Protein AF-A0A8T5P2A2-F1 (afdb_monomer_lite)

pLDDT: mean 77.37, std 14.62, range [46.38, 95.31]

Sequence (128 aa):
MSIETNYYIYAEPFIVSLYLVFIFLSIQIWFLWKDIDKSELNMKSFLTDSFFTRNCMYVYCFSVFFMVHGFFFGTTVPDVYFKALEVLTLSGLVLFTYDWYSVLEPCATRKSLPQELVDLRCALKKVE

Foldseek 3Di:
DDPVVVCCLQVVLQVVLVVLVVVLVVVVVVLVDPPDPCVLLVCVVVPDPVLNVLLVVLSVQLSVLSNVLSVCPPPPPDPVVNVVSVVSNVVSVVVNVVSVCVSCVVSVVVPPDDVVVVVVVVVVVVVD

Secondary structure (DSSP, 8-state):
--HHHHHHHHHHHHHHHHHHHHHHHHHHHHHH-TTS-TTTTTTTTTT-HHHHHHHHHHHHHHHHHHHHHHHHTTSS--HHHHHHHHHHHHHHHHHHHHHHHHHHHHHHHTTSS-HHHHHHHHHHTT--

Structure (mmCIF, N/CA/C/O backbone):
data_AF-A0A8T5P2A2-F1
#
_entry.id   AF-A0A8T5P2A2-F1
#
loop_
_atom_site.group_PDB
_atom_site.id
_atom_site.type_symbol
_atom_site.label_atom_id
_atom_site.label_alt_id
_atom_site.label_comp_id
_atom_site.label_asym_id
_atom_site.label_entity_id
_atom_site.label_seq_id
_atom_site.pdbx_PDB_ins_code
_atom_site.Cartn_x
_atom_site.Cartn_y
_atom_site.Cartn_z
_atom_site.occupancy
_atom_site.B_iso_or_equiv
_atom_site.auth_seq_id
_atom_site.auth_comp_id
_atom_site.auth_asym_id
_atom_site.auth_atom_id
_atom_site.pdbx_PDB_model_num
ATOM 1 N N . MET A 1 1 ? 12.495 10.297 -26.890 1.00 54.88 1 MET A N 1
ATOM 2 C CA . MET A 1 1 ? 11.629 10.308 -25.693 1.00 54.88 1 MET A CA 1
ATOM 3 C C . MET A 1 1 ? 11.796 11.670 -25.035 1.00 54.88 1 MET A C 1
ATOM 5 O O . MET A 1 1 ? 12.940 12.037 -24.788 1.00 54.88 1 MET A O 1
ATOM 9 N N . SER A 1 2 ? 10.736 12.477 -24.904 1.00 63.19 2 SER A N 1
ATOM 10 C CA . SER A 1 2 ? 10.861 13.841 -24.362 1.00 63.19 2 SER A CA 1
ATOM 11 C C . SER A 1 2 ? 11.075 13.800 -22.842 1.00 63.19 2 SER A C 1
ATOM 13 O O . SER A 1 2 ? 10.774 12.800 -22.186 1.00 63.19 2 SER A O 1
ATOM 15 N N . ILE A 1 3 ? 11.628 14.873 -22.272 1.00 61.88 3 ILE A N 1
ATOM 16 C CA . ILE A 1 3 ? 11.867 14.999 -20.822 1.00 61.88 3 ILE A CA 1
ATOM 17 C C . ILE A 1 3 ? 10.549 14.857 -20.040 1.00 61.88 3 ILE A C 1
ATOM 19 O O . ILE A 1 3 ? 10.522 14.218 -18.992 1.00 61.88 3 ILE A O 1
ATOM 23 N N . GLU A 1 4 ? 9.446 15.361 -20.597 1.00 62.09 4 GLU A N 1
ATOM 24 C CA . GLU A 1 4 ? 8.104 15.220 -20.023 1.00 62.09 4 GLU A CA 1
ATOM 25 C C . GLU A 1 4 ? 7.656 13.756 -19.938 1.00 62.09 4 GLU A C 1
ATOM 27 O O . GLU A 1 4 ? 7.143 13.340 -18.903 1.00 62.09 4 GLU A O 1
ATOM 32 N N . THR A 1 5 ? 7.902 12.940 -20.971 1.00 65.50 5 THR A N 1
ATOM 33 C CA . THR A 1 5 ? 7.515 11.518 -20.950 1.00 65.50 5 THR A CA 1
ATOM 34 C C . THR A 1 5 ? 8.258 10.747 -19.859 1.00 65.50 5 THR A C 1
ATOM 36 O O . THR A 1 5 ? 7.664 9.915 -19.182 1.00 65.50 5 THR A O 1
ATOM 39 N N . ASN A 1 6 ? 9.543 11.050 -19.649 1.00 65.75 6 ASN A N 1
ATOM 40 C CA . ASN A 1 6 ? 10.329 10.429 -18.581 1.00 65.75 6 ASN A CA 1
ATOM 41 C C . ASN A 1 6 ? 9.826 10.836 -17.191 1.00 65.75 6 ASN A C 1
ATOM 43 O O . ASN A 1 6 ? 9.746 9.991 -16.306 1.00 65.75 6 ASN A O 1
ATOM 47 N N . TYR A 1 7 ? 9.452 12.105 -16.994 1.00 69.94 7 TYR A N 1
ATOM 48 C CA . TYR A 1 7 ? 8.919 12.563 -15.711 1.00 69.94 7 TYR A CA 1
ATOM 49 C C . TYR A 1 7 ? 7.655 11.793 -15.323 1.00 69.94 7 TYR A C 1
ATOM 51 O O . TYR A 1 7 ? 7.594 11.261 -14.221 1.00 69.94 7 TYR A O 1
ATOM 59 N N . TYR A 1 8 ? 6.686 11.665 -16.233 1.00 73.88 8 TYR A N 1
ATOM 60 C CA . TYR A 1 8 ? 5.437 10.954 -15.944 1.00 73.88 8 TYR A CA 1
ATOM 61 C C . TYR A 1 8 ? 5.651 9.467 -15.636 1.00 73.88 8 TYR A C 1
ATOM 63 O O . TYR A 1 8 ? 5.099 8.974 -14.656 1.00 73.88 8 TYR A O 1
ATOM 71 N N . ILE A 1 9 ? 6.511 8.779 -16.395 1.00 75.12 9 ILE A N 1
ATOM 72 C CA . ILE A 1 9 ? 6.763 7.336 -16.227 1.00 75.12 9 ILE A CA 1
ATOM 73 C C . ILE A 1 9 ? 7.324 6.992 -14.841 1.00 75.12 9 ILE A C 1
ATOM 75 O O . ILE A 1 9 ? 6.987 5.945 -14.293 1.00 75.12 9 ILE A O 1
ATOM 79 N N . TYR A 1 10 ? 8.147 7.864 -14.249 1.00 76.56 10 TYR A N 1
ATOM 80 C CA . TYR A 1 10 ? 8.723 7.621 -12.921 1.00 76.56 10 TYR A CA 1
ATOM 81 C C . TYR A 1 10 ? 7.951 8.304 -11.786 1.00 76.56 10 TYR A C 1
ATOM 83 O O . TYR A 1 10 ? 7.859 7.750 -10.689 1.00 76.56 10 TYR A O 1
ATOM 91 N N . ALA A 1 11 ? 7.395 9.495 -12.021 1.00 84.75 11 ALA A N 1
ATOM 92 C CA . ALA A 1 11 ? 6.695 10.252 -10.989 1.00 84.75 11 ALA A CA 1
ATOM 93 C C . ALA A 1 11 ? 5.354 9.613 -10.622 1.00 84.75 11 ALA A C 1
ATOM 95 O O . ALA A 1 11 ? 5.016 9.568 -9.444 1.00 84.75 11 ALA A O 1
ATOM 96 N N . GLU A 1 12 ? 4.602 9.088 -11.590 1.00 85.69 12 GLU A N 1
ATOM 97 C CA . GLU A 1 12 ? 3.277 8.518 -11.332 1.00 85.69 12 GLU A CA 1
ATOM 98 C C . GLU A 1 12 ? 3.329 7.282 -10.410 1.00 85.69 12 GLU A C 1
ATOM 100 O O . GLU A 1 12 ? 2.663 7.306 -9.367 1.00 85.69 12 GLU A O 1
ATOM 105 N N . PRO A 1 13 ? 4.169 6.255 -10.667 1.00 88.12 13 PRO A N 1
ATOM 106 C CA . PRO A 1 13 ? 4.303 5.117 -9.758 1.00 88.12 13 PRO A CA 1
ATOM 107 C C . PRO A 1 13 ? 4.719 5.515 -8.343 1.00 88.12 13 PRO A C 1
ATOM 109 O O . PRO A 1 13 ? 4.243 4.951 -7.354 1.00 88.12 13 PRO A O 1
ATOM 112 N N . PHE A 1 14 ? 5.593 6.515 -8.245 1.00 88.56 14 PHE A N 1
ATOM 113 C CA . PHE A 1 14 ? 6.075 7.042 -6.978 1.00 88.56 14 PHE A CA 1
ATOM 114 C C . PHE A 1 14 ? 4.974 7.777 -6.201 1.00 88.56 14 PHE A C 1
ATOM 116 O O . PHE A 1 14 ? 4.758 7.493 -5.023 1.00 88.56 14 PHE A O 1
ATOM 123 N N . ILE A 1 15 ? 4.237 8.675 -6.861 1.00 91.06 15 ILE A N 1
ATOM 124 C CA . ILE A 1 15 ? 3.146 9.452 -6.259 1.00 91.06 15 ILE A CA 1
ATOM 125 C C . ILE A 1 15 ? 2.032 8.525 -5.759 1.00 91.06 15 ILE A C 1
ATOM 127 O O . ILE A 1 15 ? 1.579 8.666 -4.624 1.00 91.06 15 ILE A O 1
ATOM 131 N N . VAL A 1 16 ? 1.616 7.542 -6.561 1.00 90.44 16 VAL A N 1
ATOM 132 C CA . VAL A 1 16 ? 0.571 6.580 -6.168 1.00 90.44 16 VAL A CA 1
ATOM 133 C C . VAL A 1 16 ? 1.019 5.715 -4.988 1.00 90.44 16 VAL A C 1
ATOM 135 O O . VAL A 1 16 ? 0.246 5.498 -4.054 1.00 90.44 16 VAL A O 1
ATOM 138 N N . SER A 1 17 ? 2.277 5.267 -4.982 1.00 91.69 17 SER A N 1
ATOM 139 C CA . SER A 1 17 ? 2.838 4.519 -3.850 1.00 91.69 17 SER A CA 1
ATOM 140 C C . SER A 1 17 ? 2.841 5.362 -2.570 1.00 91.69 17 SER A C 1
ATOM 142 O O . SER A 1 17 ? 2.412 4.893 -1.515 1.00 91.69 17 SER A O 1
ATOM 144 N N . LEU A 1 18 ? 3.247 6.635 -2.664 1.00 92.25 18 LEU A N 1
ATOM 145 C CA . LEU A 1 18 ? 3.189 7.574 -1.543 1.00 92.25 18 LEU A CA 1
ATOM 146 C C . LEU A 1 18 ? 1.762 7.788 -1.040 1.00 92.25 18 LEU A C 1
ATOM 148 O O . LEU A 1 18 ? 1.557 7.826 0.171 1.00 92.25 18 LEU A O 1
ATOM 152 N N . TYR A 1 19 ? 0.772 7.892 -1.929 1.00 93.62 19 TYR A N 1
ATOM 153 C CA . TYR A 1 19 ? -0.623 8.013 -1.511 1.00 93.62 19 TYR A CA 1
ATOM 154 C C . TYR A 1 19 ? -1.078 6.820 -0.680 1.00 93.62 19 TYR A C 1
ATOM 156 O O . TYR A 1 19 ? -1.680 7.027 0.370 1.00 93.62 19 TYR A O 1
ATOM 164 N N . LEU A 1 20 ? -0.763 5.588 -1.092 1.00 90.88 20 LEU A N 1
ATOM 165 C CA . LEU A 1 20 ? -1.141 4.408 -0.314 1.00 90.88 20 LEU A CA 1
ATOM 166 C C . LEU A 1 20 ? -0.468 4.403 1.067 1.00 90.88 20 LEU A C 1
ATOM 168 O O . LEU A 1 20 ? -1.122 4.113 2.070 1.00 90.88 20 LEU A O 1
ATOM 172 N N . VAL A 1 21 ? 0.811 4.784 1.135 1.00 90.38 21 VAL A N 1
ATOM 173 C CA . VAL A 1 21 ? 1.539 4.941 2.403 1.00 90.38 21 VAL A CA 1
ATOM 174 C C . VAL A 1 21 ? 0.877 5.996 3.288 1.00 90.38 21 VAL A C 1
ATOM 176 O O . VAL A 1 21 ? 0.635 5.737 4.466 1.00 90.38 21 VAL A O 1
ATOM 179 N N . PHE A 1 22 ? 0.542 7.167 2.742 1.00 92.06 22 PHE A N 1
ATOM 180 C CA . PHE A 1 22 ? -0.116 8.224 3.506 1.00 92.06 22 PHE A CA 1
ATOM 181 C C . PHE A 1 22 ? -1.508 7.819 3.970 1.00 92.06 22 PHE A C 1
ATOM 183 O O . PHE A 1 22 ? -1.822 8.051 5.129 1.00 92.06 22 PHE A O 1
ATOM 190 N N . ILE A 1 23 ? -2.308 7.162 3.127 1.00 90.31 23 ILE A N 1
ATOM 191 C CA . ILE A 1 23 ? -3.615 6.621 3.518 1.00 90.31 23 ILE A CA 1
ATOM 192 C C . ILE A 1 23 ? -3.443 5.664 4.696 1.00 90.31 23 ILE A C 1
ATOM 194 O O . ILE A 1 23 ? -4.114 5.820 5.714 1.00 90.31 23 ILE A O 1
ATOM 198 N N . PHE A 1 24 ? -2.506 4.718 4.601 1.00 88.19 24 PHE A N 1
ATOM 199 C CA . PHE A 1 24 ? -2.229 3.789 5.690 1.00 88.19 24 PHE A CA 1
ATOM 200 C C . PHE A 1 24 ? -1.838 4.523 6.980 1.00 88.19 24 PHE A C 1
ATOM 202 O O . PHE A 1 24 ? -2.437 4.274 8.024 1.00 88.19 24 PHE A O 1
ATOM 209 N N . LEU A 1 25 ? -0.904 5.477 6.918 1.00 86.88 25 LEU A N 1
ATOM 210 C CA . LEU A 1 25 ? -0.482 6.262 8.083 1.00 86.88 25 LEU A CA 1
ATOM 211 C C . LEU A 1 25 ? -1.616 7.117 8.660 1.00 86.88 25 LEU A C 1
ATOM 213 O O . LEU A 1 25 ? -1.780 7.161 9.876 1.00 86.88 25 LEU A O 1
ATOM 217 N N . SER A 1 26 ? -2.419 7.766 7.818 1.00 88.31 26 SER A N 1
ATOM 218 C CA . SER A 1 26 ? -3.577 8.555 8.243 1.00 88.31 26 SER A CA 1
ATOM 219 C C . SER A 1 26 ? -4.590 7.695 8.982 1.00 88.31 26 SER A C 1
ATOM 221 O O . SER A 1 26 ? -5.086 8.114 10.023 1.00 88.31 26 SER A O 1
ATOM 223 N N . ILE A 1 27 ? -4.852 6.480 8.496 1.00 83.81 27 ILE A N 1
ATOM 224 C CA . ILE A 1 27 ? -5.732 5.533 9.177 1.00 83.81 27 ILE A CA 1
ATOM 225 C C . ILE A 1 27 ? -5.132 5.121 10.535 1.00 83.81 27 ILE A C 1
ATOM 227 O O . ILE A 1 27 ? -5.839 5.122 11.540 1.00 83.81 27 ILE A O 1
ATOM 231 N N . GLN A 1 28 ? -3.828 4.834 10.613 1.00 80.00 28 GLN A N 1
ATOM 232 C CA . GLN A 1 28 ? -3.171 4.504 11.888 1.00 80.00 28 GLN A CA 1
ATOM 233 C C . GLN A 1 28 ? -3.234 5.661 12.896 1.00 80.00 28 GLN A C 1
ATOM 235 O O . GLN A 1 28 ? -3.568 5.452 14.061 1.00 80.00 28 GLN A O 1
ATOM 240 N N . ILE A 1 29 ? -2.958 6.891 12.451 1.00 82.50 29 ILE A N 1
ATOM 241 C CA . ILE A 1 29 ? -3.055 8.099 13.282 1.00 82.50 29 ILE A CA 1
ATOM 242 C C . ILE A 1 29 ? -4.492 8.296 13.763 1.00 82.50 29 ILE A C 1
ATOM 244 O O . ILE A 1 29 ? -4.704 8.571 14.944 1.00 82.50 29 ILE A O 1
ATOM 248 N N . TRP A 1 30 ? -5.470 8.111 12.871 1.00 80.75 30 TRP A N 1
ATOM 249 C CA . TRP A 1 30 ? -6.887 8.173 13.208 1.00 80.75 30 TRP A CA 1
ATOM 250 C C . TRP A 1 30 ? -7.196 7.213 14.359 1.00 80.75 30 TRP A C 1
ATOM 252 O O . TRP A 1 30 ? -7.726 7.642 15.378 1.00 80.75 30 TRP A O 1
ATOM 262 N N . PHE A 1 31 ? -6.789 5.944 14.261 1.00 71.44 31 PHE A N 1
ATOM 263 C CA . PHE A 1 31 ? -7.024 4.949 15.315 1.00 71.44 31 PHE A CA 1
ATOM 264 C C . PHE A 1 31 ? -6.235 5.183 16.610 1.00 71.44 31 PHE A C 1
ATOM 266 O O . PHE A 1 31 ? -6.686 4.787 17.685 1.00 71.44 31 PHE A O 1
ATOM 273 N N . LEU A 1 32 ? -5.082 5.846 16.554 1.00 72.56 32 LEU A N 1
ATOM 274 C CA . LEU A 1 32 ? -4.326 6.220 17.753 1.00 72.56 32 LEU A CA 1
ATOM 275 C C . LEU A 1 32 ? -4.974 7.373 18.534 1.00 72.56 32 LEU A C 1
ATOM 277 O O . LEU A 1 32 ? -4.664 7.555 19.718 1.00 72.56 32 LEU A O 1
ATOM 281 N N . TRP A 1 33 ? -5.872 8.139 17.912 1.00 74.81 33 TRP A N 1
ATOM 282 C CA . TRP A 1 33 ? -6.486 9.302 18.539 1.00 74.81 33 TRP A CA 1
ATOM 283 C C . TRP A 1 33 ? -7.349 8.900 19.748 1.00 74.81 33 TRP A C 1
ATOM 285 O O . TRP A 1 33 ? -8.154 7.970 19.718 1.00 74.81 33 TRP A O 1
ATOM 295 N N . LYS A 1 34 ? -7.138 9.614 20.857 1.00 52.16 34 LYS A N 1
ATOM 296 C CA . LYS A 1 34 ? -7.726 9.371 22.182 1.00 52.16 34 LYS A CA 1
ATOM 297 C C . LYS A 1 34 ? -9.261 9.399 22.217 1.00 52.16 34 LYS A C 1
ATOM 299 O O . LYS A 1 34 ? -9.826 8.733 23.077 1.00 52.16 34 LYS A O 1
ATOM 304 N N . ASP A 1 35 ? -9.899 10.131 21.307 1.00 60.34 35 ASP A N 1
ATOM 305 C CA . ASP A 1 35 ? -11.350 10.377 21.321 1.00 60.34 35 ASP A CA 1
ATOM 306 C C . ASP A 1 35 ? -12.175 9.271 20.649 1.00 60.34 35 ASP A C 1
ATOM 308 O O . ASP A 1 35 ? -13.401 9.337 20.607 1.00 60.34 35 ASP A O 1
ATOM 312 N N .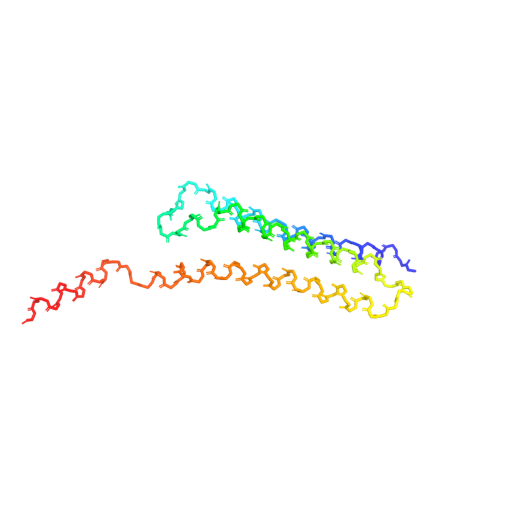 ILE A 1 36 ? -11.518 8.234 20.129 1.00 64.75 36 ILE A N 1
ATOM 313 C CA . ILE A 1 36 ? -12.203 7.080 19.561 1.00 64.75 36 ILE A CA 1
ATOM 314 C C . ILE A 1 36 ? -12.541 6.090 20.669 1.00 64.75 36 ILE A C 1
ATOM 316 O O . ILE A 1 36 ? -11.659 5.667 21.422 1.00 64.75 36 ILE A O 1
ATOM 320 N N . ASP A 1 37 ? -13.808 5.677 20.739 1.00 61.78 37 ASP A N 1
ATOM 321 C CA . ASP A 1 37 ? -14.261 4.668 21.690 1.00 61.78 37 ASP A CA 1
ATOM 322 C C . ASP A 1 37 ? -13.633 3.298 21.372 1.00 61.78 37 ASP A C 1
ATOM 324 O O . ASP A 1 37 ? -14.081 2.519 20.524 1.00 61.78 37 ASP A O 1
ATOM 328 N N . LYS A 1 38 ? -12.528 3.012 22.065 1.00 63.06 38 LYS A N 1
ATOM 329 C CA . LYS A 1 38 ? -11.721 1.796 21.892 1.00 63.06 38 LYS A CA 1
ATOM 330 C C . LYS A 1 38 ? -12.473 0.530 22.305 1.00 63.06 38 LYS A C 1
ATOM 332 O O . LYS A 1 38 ? -12.060 -0.564 21.912 1.00 63.06 38 LYS A O 1
ATOM 337 N N . SER A 1 39 ? -13.539 0.673 23.098 1.00 59.44 39 SER A N 1
ATOM 338 C CA . SER A 1 39 ? -14.374 -0.436 23.559 1.00 59.44 39 SER A CA 1
ATOM 339 C C . SER A 1 39 ? -15.337 -0.922 22.469 1.00 59.44 39 SER A C 1
ATOM 341 O O . SER A 1 39 ? -15.576 -2.124 22.348 1.00 59.44 39 SER A O 1
ATOM 343 N N . GLU A 1 40 ? -15.802 -0.011 21.612 1.00 59.00 40 GLU A N 1
ATOM 344 C CA . GLU A 1 40 ? -16.747 -0.297 20.531 1.00 59.00 40 GLU A CA 1
ATOM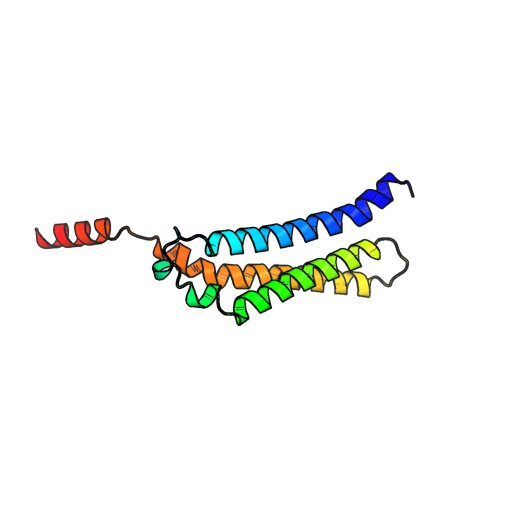 345 C C . GLU A 1 40 ? -16.046 -0.878 19.291 1.00 59.00 40 GLU A C 1
ATOM 347 O O . GLU A 1 40 ? -16.541 -1.815 18.659 1.00 59.00 40 GLU A O 1
ATOM 352 N N . LEU A 1 41 ? -14.836 -0.383 19.004 1.00 58.56 41 LEU A N 1
ATOM 353 C CA . LEU A 1 41 ? -14.009 -0.769 17.854 1.00 58.56 41 LEU A CA 1
ATOM 354 C C . LEU A 1 41 ? -13.208 -2.062 18.032 1.00 58.56 41 LEU A C 1
ATOM 356 O O . LEU A 1 41 ? -12.501 -2.469 17.114 1.00 58.56 41 LEU A O 1
ATOM 360 N N . ASN A 1 42 ? -13.291 -2.713 19.196 1.00 57.50 42 ASN A N 1
ATOM 361 C CA . ASN A 1 42 ? -12.527 -3.927 19.493 1.00 57.50 42 ASN A CA 1
ATOM 362 C C . ASN A 1 42 ? -11.027 -3.762 19.141 1.00 57.50 42 ASN A C 1
ATOM 364 O O . ASN A 1 42 ? -10.385 -4.675 18.621 1.00 57.50 42 ASN A O 1
ATOM 368 N N . MET A 1 43 ? -10.462 -2.574 19.429 1.00 57.97 43 MET A N 1
ATOM 369 C CA . MET A 1 43 ? -9.129 -2.121 18.982 1.00 57.97 43 MET A CA 1
ATOM 370 C C . MET A 1 43 ? -7.965 -3.057 19.334 1.00 57.97 43 MET A C 1
ATOM 372 O O . MET A 1 43 ? -6.870 -2.905 18.793 1.00 57.97 43 MET A O 1
ATOM 376 N N . LYS A 1 44 ? -8.191 -4.043 20.211 1.00 56.78 44 LYS A N 1
ATOM 377 C CA . LYS A 1 44 ? -7.243 -5.132 20.447 1.00 56.78 44 LYS A CA 1
ATOM 378 C C . LYS A 1 44 ? -6.840 -5.852 19.159 1.00 56.78 44 LYS A C 1
ATOM 380 O O . LYS A 1 44 ? -5.704 -6.297 19.113 1.00 56.78 44 LYS A O 1
ATOM 385 N N . SER A 1 45 ? -7.705 -5.964 18.141 1.00 56.56 45 SER A N 1
ATOM 386 C CA . SER A 1 45 ? -7.329 -6.568 16.851 1.00 56.56 45 SER A CA 1
ATOM 387 C C . SER A 1 45 ? -6.546 -5.602 15.952 1.00 56.56 45 SER A C 1
ATOM 389 O O . SER A 1 45 ? -5.504 -5.991 15.427 1.00 56.56 45 SER A O 1
ATOM 391 N N . PHE A 1 46 ? -6.999 -4.346 15.831 1.00 57.34 46 PHE A N 1
ATOM 392 C CA . PHE A 1 46 ? -6.394 -3.305 14.980 1.00 57.34 46 PHE A CA 1
ATOM 393 C C . PHE A 1 46 ? -4.952 -2.962 15.366 1.00 57.34 46 PHE A C 1
ATOM 395 O O . PHE A 1 46 ? -4.137 -2.659 14.500 1.00 57.34 46 PHE A O 1
ATOM 402 N N . LEU A 1 47 ? -4.636 -3.023 16.660 1.00 60.06 47 LEU A N 1
ATOM 403 C CA . LEU A 1 47 ? -3.301 -2.758 17.199 1.00 60.06 47 LEU A CA 1
ATOM 404 C C . LEU A 1 47 ? -2.570 -4.043 17.600 1.00 60.06 47 LEU A C 1
ATOM 406 O O . LEU A 1 47 ? -1.609 -3.987 18.364 1.00 60.06 47 LEU A O 1
ATOM 410 N N . THR A 1 48 ? -3.009 -5.212 17.118 1.00 68.25 48 THR A N 1
ATOM 411 C CA . THR A 1 48 ? -2.123 -6.373 17.216 1.00 68.25 48 THR A CA 1
ATOM 412 C C . THR A 1 48 ? -0.913 -6.141 16.324 1.00 68.25 48 THR A C 1
ATOM 414 O O . THR A 1 48 ? -1.053 -5.813 15.143 1.00 68.25 48 THR A O 1
ATOM 417 N N . ASP A 1 49 ? 0.276 -6.386 16.874 1.00 71.25 49 ASP A N 1
ATOM 418 C CA . ASP A 1 49 ? 1.539 -6.305 16.134 1.00 71.25 49 ASP A CA 1
ATOM 419 C C . ASP A 1 49 ? 1.477 -7.093 14.818 1.00 71.25 49 ASP A C 1
ATOM 421 O O . ASP A 1 49 ? 2.059 -6.687 13.816 1.00 71.25 49 ASP A O 1
ATOM 425 N N . SER A 1 50 ? 0.715 -8.192 14.789 1.00 83.62 50 SER A N 1
ATOM 426 C CA . SER A 1 50 ? 0.506 -9.010 13.595 1.00 83.62 50 SER A CA 1
ATOM 427 C C . SER A 1 50 ? -0.305 -8.304 12.501 1.00 83.62 50 SER A C 1
ATOM 429 O O . SER A 1 50 ? 0.133 -8.315 11.350 1.00 83.62 50 SER A O 1
ATOM 431 N N . PHE A 1 51 ? -1.439 -7.666 12.827 1.00 84.62 51 PHE A N 1
ATOM 432 C CA . PHE A 1 51 ? -2.246 -6.926 11.844 1.00 84.62 51 PHE A CA 1
ATOM 433 C C . PHE A 1 51 ? -1.459 -5.748 11.269 1.00 84.62 51 PHE A C 1
ATOM 435 O O . PHE A 1 51 ? -1.389 -5.578 10.050 1.00 84.62 51 PHE A O 1
ATOM 442 N N . PHE A 1 52 ? -0.809 -4.975 12.140 1.00 84.00 52 PHE A N 1
ATOM 443 C CA . PHE A 1 52 ? 0.010 -3.841 11.728 1.00 84.00 52 PHE A CA 1
ATOM 444 C C . PHE A 1 52 ? 1.163 -4.281 10.817 1.00 84.00 52 PHE A C 1
ATOM 446 O O . PHE A 1 52 ? 1.322 -3.757 9.715 1.00 84.00 52 PHE A O 1
ATOM 453 N N . THR A 1 53 ? 1.925 -5.295 11.238 1.00 87.38 53 THR A N 1
ATOM 454 C CA .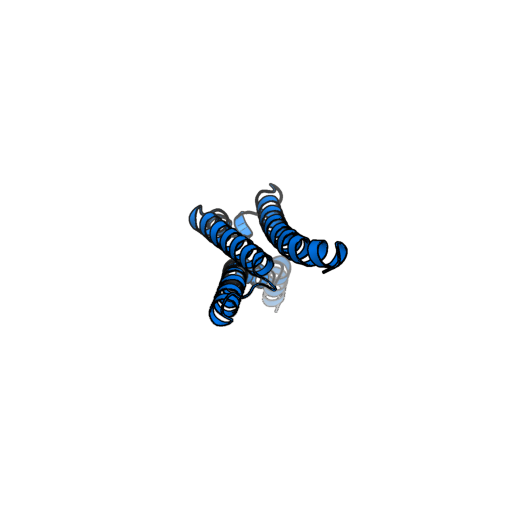 THR A 1 53 ? 3.065 -5.825 10.473 1.00 87.38 53 THR A CA 1
ATOM 455 C C . THR A 1 53 ? 2.629 -6.337 9.103 1.00 87.38 53 THR A C 1
ATOM 457 O O . THR A 1 53 ? 3.275 -6.046 8.098 1.00 87.38 53 THR A O 1
ATOM 460 N N . ARG A 1 54 ? 1.505 -7.057 9.040 1.00 90.88 54 ARG A N 1
ATOM 461 C CA . ARG A 1 54 ? 0.956 -7.594 7.793 1.00 90.88 54 ARG A CA 1
ATOM 462 C C . ARG A 1 54 ? 0.527 -6.488 6.827 1.00 90.88 54 ARG A C 1
ATOM 464 O O . ARG A 1 54 ? 0.893 -6.533 5.656 1.00 90.88 54 ARG A O 1
ATOM 471 N N . ASN A 1 55 ? -0.158 -5.456 7.316 1.00 90.50 55 ASN A N 1
ATOM 472 C CA . ASN A 1 55 ? -0.552 -4.317 6.486 1.00 90.50 55 ASN A CA 1
ATOM 473 C C . ASN A 1 55 ? 0.654 -3.493 6.015 1.00 90.50 55 ASN A C 1
ATOM 475 O O . ASN A 1 55 ? 0.696 -3.096 4.851 1.00 90.50 55 ASN A O 1
ATOM 479 N N . CYS A 1 56 ? 1.675 -3.314 6.859 1.00 90.69 56 CYS A N 1
ATOM 480 C CA . CYS A 1 56 ? 2.954 -2.736 6.444 1.00 90.69 56 CYS A CA 1
ATOM 481 C C . CYS A 1 56 ? 3.599 -3.540 5.307 1.00 90.69 56 CYS A C 1
ATOM 483 O O . CYS A 1 56 ? 4.054 -2.951 4.327 1.00 90.69 56 CYS A O 1
ATOM 485 N N . MET A 1 57 ? 3.601 -4.875 5.399 1.00 92.88 57 MET A N 1
ATOM 486 C CA . MET A 1 57 ? 4.106 -5.735 4.324 1.00 92.88 57 MET A CA 1
ATOM 487 C C . MET A 1 57 ? 3.302 -5.563 3.033 1.00 92.88 57 MET A C 1
ATOM 489 O O . MET A 1 57 ? 3.906 -5.483 1.969 1.00 92.88 57 MET A O 1
ATOM 493 N N . TYR A 1 58 ? 1.971 -5.459 3.100 1.00 93.88 58 TYR A N 1
ATOM 494 C CA . TYR A 1 58 ? 1.130 -5.256 1.916 1.00 93.88 58 TYR A CA 1
ATOM 495 C C . TYR A 1 58 ? 1.395 -3.920 1.223 1.00 93.88 58 TYR A C 1
ATOM 497 O O . TYR A 1 58 ? 1.621 -3.896 0.014 1.00 93.88 58 TYR A O 1
ATOM 505 N N . VAL A 1 59 ? 1.444 -2.825 1.988 1.00 93.62 59 VAL A N 1
ATOM 506 C CA . VAL A 1 59 ? 1.755 -1.486 1.464 1.00 93.62 59 VAL A CA 1
ATOM 507 C C . VAL A 1 59 ? 3.165 -1.449 0.876 1.00 93.62 59 VAL A C 1
ATOM 509 O O . VAL A 1 59 ? 3.364 -0.898 -0.208 1.00 93.62 59 VAL A O 1
ATOM 512 N N . TYR A 1 60 ? 4.139 -2.071 1.546 1.00 92.94 60 TYR A N 1
ATOM 513 C CA . TYR A 1 60 ? 5.507 -2.184 1.044 1.00 92.94 60 TYR A CA 1
ATOM 514 C C . TYR A 1 60 ? 5.571 -2.978 -0.266 1.00 92.94 60 TYR A C 1
ATOM 516 O O . TYR A 1 60 ? 6.136 -2.488 -1.242 1.00 92.94 60 TYR A O 1
ATOM 524 N N . CYS A 1 61 ? 4.955 -4.163 -0.316 1.00 93.06 61 CYS A N 1
ATOM 525 C CA . CYS A 1 61 ? 4.933 -5.006 -1.512 1.00 93.06 61 CYS A CA 1
ATOM 526 C C . CYS A 1 61 ? 4.266 -4.284 -2.684 1.00 93.06 61 CYS A C 1
ATOM 528 O O . CYS A 1 61 ? 4.849 -4.229 -3.764 1.00 93.06 61 CYS A O 1
ATOM 530 N N . PHE A 1 62 ? 3.093 -3.678 -2.465 1.00 94.81 62 PHE A N 1
ATOM 531 C CA . PHE A 1 62 ? 2.418 -2.869 -3.480 1.00 94.81 62 PHE A CA 1
ATOM 532 C C . PHE A 1 62 ? 3.349 -1.782 -4.022 1.00 94.81 62 PHE A C 1
ATOM 534 O O . PHE A 1 62 ? 3.560 -1.699 -5.229 1.00 94.81 62 PHE A O 1
ATOM 541 N N . SER A 1 63 ? 3.949 -0.994 -3.126 1.00 93.31 63 SER A N 1
ATOM 542 C CA . SER A 1 63 ? 4.788 0.150 -3.490 1.00 93.31 63 SER A CA 1
ATOM 543 C C . SER A 1 63 ? 6.023 -0.283 -4.281 1.00 93.31 63 SER A C 1
ATOM 545 O O . SER A 1 63 ? 6.326 0.289 -5.325 1.00 93.31 63 SER A O 1
ATOM 547 N N . VAL A 1 64 ? 6.729 -1.320 -3.819 1.00 93.00 64 VAL A N 1
ATOM 548 C CA . VAL A 1 64 ? 7.926 -1.832 -4.497 1.00 93.00 64 VAL A CA 1
ATOM 549 C C . VAL A 1 64 ? 7.572 -2.417 -5.856 1.00 93.00 64 VAL A C 1
ATOM 551 O O . VAL A 1 64 ? 8.188 -2.031 -6.845 1.00 93.00 64 VAL A O 1
ATOM 554 N N . PHE A 1 65 ? 6.579 -3.305 -5.944 1.00 93.38 65 PHE A N 1
ATOM 555 C CA . PHE A 1 65 ? 6.219 -3.914 -7.225 1.00 93.38 65 PHE A CA 1
ATOM 556 C C . PHE A 1 65 ? 5.688 -2.882 -8.219 1.00 93.38 65 PHE A C 1
ATOM 558 O O . PHE A 1 65 ? 6.059 -2.935 -9.389 1.00 93.38 65 PHE A O 1
ATOM 565 N N . PHE A 1 66 ? 4.912 -1.893 -7.761 1.00 91.56 66 PHE A N 1
ATOM 566 C CA . PHE A 1 66 ? 4.405 -0.832 -8.629 1.00 91.56 66 PHE A CA 1
ATOM 567 C C . PHE A 1 66 ? 5.518 0.095 -9.133 1.00 91.56 66 PHE A C 1
ATOM 569 O O . PHE A 1 66 ? 5.574 0.402 -10.324 1.00 91.56 66 PHE A O 1
ATOM 576 N N . MET A 1 67 ? 6.458 0.483 -8.265 1.00 90.62 67 MET A N 1
ATOM 577 C CA . MET A 1 67 ? 7.630 1.265 -8.673 1.00 90.62 67 MET A CA 1
ATOM 578 C C . MET A 1 67 ? 8.531 0.491 -9.637 1.00 90.62 67 MET A C 1
ATOM 580 O O . MET A 1 67 ? 8.971 1.049 -10.639 1.00 90.62 67 MET A O 1
ATOM 584 N N . VAL A 1 68 ? 8.787 -0.792 -9.370 1.00 90.12 68 VAL A N 1
ATOM 585 C CA . VAL A 1 68 ? 9.591 -1.655 -10.247 1.00 90.12 68 VAL A CA 1
ATOM 586 C C . VAL A 1 68 ? 8.910 -1.827 -11.607 1.00 90.12 68 VAL A C 1
ATOM 588 O O . VAL A 1 68 ? 9.571 -1.699 -12.637 1.00 90.12 68 VAL A O 1
ATOM 591 N N . HIS A 1 69 ? 7.593 -2.044 -11.628 1.00 88.25 69 HIS A N 1
ATOM 592 C CA . HIS A 1 69 ? 6.801 -2.102 -12.856 1.00 88.25 69 HIS A CA 1
ATOM 593 C C . HIS A 1 69 ? 6.943 -0.813 -13.681 1.00 88.25 69 HIS A C 1
ATOM 595 O O . HIS A 1 69 ? 7.240 -0.871 -14.874 1.00 88.25 69 HIS A O 1
ATOM 601 N N . GLY A 1 70 ? 6.805 0.351 -13.037 1.00 85.44 70 GLY A N 1
ATOM 602 C CA . GLY A 1 70 ? 7.011 1.650 -13.678 1.00 85.44 70 GLY A CA 1
ATOM 603 C C . GLY A 1 70 ? 8.443 1.870 -14.172 1.00 85.44 70 GLY A C 1
ATOM 604 O O . GLY A 1 70 ? 8.642 2.391 -15.264 1.00 85.44 70 GLY A O 1
ATOM 605 N N . PHE A 1 71 ? 9.450 1.414 -13.420 1.00 84.38 71 PHE A N 1
ATOM 606 C CA . PHE A 1 71 ? 10.856 1.568 -13.801 1.00 84.38 71 PHE A CA 1
ATOM 607 C C . PHE A 1 71 ? 11.218 0.780 -15.060 1.00 84.38 71 PHE A C 1
ATOM 609 O O . PHE A 1 71 ? 11.982 1.258 -15.898 1.00 84.38 71 PHE A O 1
ATOM 616 N N . PHE A 1 72 ? 10.669 -0.426 -15.193 1.00 83.69 72 PHE A N 1
ATOM 617 C CA . PHE A 1 72 ? 10.895 -1.242 -16.375 1.00 83.69 72 PHE A CA 1
ATOM 618 C C . PHE A 1 72 ? 10.024 -0.824 -17.556 1.00 83.69 72 PHE A C 1
ATOM 620 O O . PHE A 1 72 ? 10.345 -1.217 -18.673 1.00 83.69 72 PHE A O 1
ATOM 627 N N . PHE A 1 73 ? 8.977 -0.021 -17.366 1.00 77.25 73 PHE A N 1
ATOM 628 C CA . PHE A 1 73 ? 8.058 0.369 -18.433 1.00 77.25 73 PHE A CA 1
ATOM 629 C C . PHE A 1 73 ? 8.794 0.924 -19.668 1.00 77.25 73 PHE A C 1
ATOM 631 O O . PHE A 1 73 ? 9.574 1.870 -19.583 1.00 77.25 73 PHE A O 1
ATOM 638 N N . GLY A 1 74 ? 8.567 0.308 -20.834 1.00 70.88 74 GLY A N 1
ATOM 639 C CA . GLY A 1 74 ? 9.235 0.676 -22.091 1.00 70.88 74 GLY A CA 1
ATOM 640 C C . GLY A 1 74 ? 10.623 0.056 -22.316 1.00 70.88 74 GLY A C 1
ATOM 641 O O . GLY A 1 74 ? 11.272 0.373 -23.311 1.00 70.88 74 GLY A O 1
ATOM 642 N N . THR A 1 75 ? 11.083 -0.836 -21.435 1.00 77.56 75 THR A N 1
ATOM 643 C CA . THR A 1 75 ? 12.295 -1.647 -21.652 1.00 77.56 75 THR A CA 1
ATOM 644 C C . THR A 1 75 ? 11.996 -2.931 -22.437 1.00 77.56 75 THR A C 1
ATOM 646 O O . THR A 1 75 ? 10.846 -3.315 -22.632 1.00 77.56 75 THR A O 1
ATOM 649 N N . THR A 1 76 ? 13.042 -3.632 -22.881 1.00 81.12 76 THR A N 1
ATOM 650 C CA . THR A 1 76 ? 12.949 -4.899 -23.632 1.00 81.12 76 THR A CA 1
ATOM 651 C C . THR A 1 76 ? 12.710 -6.132 -22.749 1.00 81.12 76 THR A C 1
ATOM 653 O O . THR A 1 76 ? 12.922 -7.263 -23.192 1.00 81.12 76 THR A O 1
ATOM 656 N N . VAL A 1 77 ? 12.300 -5.940 -21.491 1.00 82.12 77 VAL A N 1
ATOM 657 C CA . VAL A 1 77 ? 12.002 -7.038 -20.562 1.00 82.12 77 VAL A CA 1
ATOM 658 C C . VAL A 1 77 ? 10.820 -7.864 -21.100 1.00 82.12 77 VAL A C 1
ATOM 660 O O . VAL A 1 77 ? 9.858 -7.282 -21.605 1.00 82.12 77 VAL A O 1
ATOM 663 N N . PRO A 1 78 ? 10.852 -9.211 -21.012 1.00 86.50 78 PRO A N 1
ATOM 664 C CA . PRO A 1 78 ? 9.756 -10.033 -21.518 1.00 86.50 78 PRO A CA 1
ATOM 665 C C . PRO A 1 78 ? 8.415 -9.712 -20.843 1.00 86.50 78 PRO A C 1
ATOM 667 O O . PRO A 1 78 ? 8.342 -9.590 -19.621 1.00 86.50 78 PRO A O 1
ATOM 670 N N . ASP A 1 79 ? 7.344 -9.673 -21.639 1.00 86.12 79 ASP A N 1
ATOM 671 C CA . ASP A 1 79 ? 5.972 -9.320 -21.224 1.00 86.12 79 ASP A CA 1
ATOM 672 C C . ASP A 1 79 ? 5.452 -10.141 -20.026 1.00 86.12 79 ASP A C 1
ATOM 674 O O . ASP A 1 79 ? 4.704 -9.653 -19.182 1.00 86.12 79 ASP A O 1
ATOM 678 N N . VAL A 1 80 ? 5.914 -11.389 -19.893 1.00 88.88 80 VAL A N 1
ATOM 679 C CA . VAL A 1 80 ? 5.569 -12.268 -18.763 1.00 88.88 80 VAL A CA 1
ATOM 680 C C . VAL A 1 80 ? 6.007 -11.670 -17.420 1.00 88.88 80 VAL A C 1
ATOM 682 O O . VAL A 1 80 ? 5.272 -11.781 -16.441 1.00 88.88 80 VAL A O 1
ATOM 685 N N . TYR A 1 81 ? 7.166 -11.007 -17.359 1.00 87.56 81 TYR A N 1
ATOM 686 C CA . TYR A 1 81 ? 7.647 -10.376 -16.126 1.00 87.56 81 TYR A CA 1
ATOM 687 C C . TYR A 1 81 ? 6.822 -9.144 -15.755 1.00 87.56 81 TYR A C 1
ATOM 689 O O . TYR A 1 81 ? 6.539 -8.944 -14.577 1.00 87.56 81 TYR A O 1
ATOM 697 N N . PHE A 1 82 ? 6.391 -8.353 -16.742 1.00 87.69 82 PHE A N 1
ATOM 698 C CA . PHE A 1 82 ? 5.505 -7.213 -16.498 1.00 87.69 82 PHE A CA 1
ATOM 699 C C . PHE A 1 82 ? 4.171 -7.653 -15.918 1.00 87.69 82 PHE A C 1
ATOM 701 O O . PHE A 1 82 ? 3.774 -7.165 -14.863 1.00 87.69 82 PHE A O 1
ATOM 708 N N . LYS A 1 83 ? 3.529 -8.641 -16.548 1.00 89.50 83 LYS A N 1
ATOM 709 C CA . LYS A 1 83 ? 2.271 -9.211 -16.053 1.00 89.50 83 LYS A CA 1
ATOM 710 C C . LYS A 1 83 ? 2.423 -9.807 -14.659 1.00 89.50 83 LYS A C 1
ATOM 712 O O . LYS A 1 83 ? 1.536 -9.655 -13.826 1.00 89.50 83 LYS A O 1
ATOM 717 N N . ALA A 1 84 ? 3.549 -10.462 -14.380 1.00 91.25 84 ALA A N 1
ATOM 718 C CA . ALA A 1 84 ? 3.825 -10.977 -13.044 1.00 91.25 84 ALA A CA 1
ATOM 719 C C . ALA A 1 84 ? 3.914 -9.845 -12.005 1.00 91.25 84 ALA A C 1
ATOM 721 O O . ALA A 1 84 ? 3.302 -9.954 -10.945 1.00 91.25 84 ALA A O 1
ATOM 722 N N . LEU A 1 85 ? 4.623 -8.753 -12.311 1.00 91.31 85 LEU A N 1
ATOM 723 C CA . LEU A 1 85 ? 4.703 -7.581 -11.433 1.00 91.31 85 LEU A CA 1
ATOM 724 C C . LEU A 1 85 ? 3.335 -6.928 -11.224 1.00 91.31 85 LEU A C 1
ATOM 726 O O . LEU A 1 85 ? 2.993 -6.613 -10.091 1.00 91.31 85 LEU A O 1
ATOM 730 N N . GLU A 1 86 ? 2.536 -6.785 -12.279 1.00 90.62 86 GLU A N 1
ATOM 731 C CA . GLU A 1 86 ? 1.183 -6.228 -12.200 1.00 90.62 86 GLU A CA 1
ATOM 732 C C . GLU A 1 86 ? 0.279 -7.062 -11.280 1.00 90.62 86 GLU A C 1
ATOM 734 O O . GLU A 1 86 ? -0.355 -6.526 -10.369 1.00 90.62 86 GLU A O 1
ATOM 739 N N . VAL A 1 87 ? 0.274 -8.388 -11.450 1.00 94.75 87 VAL A N 1
ATOM 740 C CA . VAL A 1 87 ? -0.488 -9.302 -10.585 1.00 94.75 87 VAL A CA 1
ATOM 741 C C . VAL A 1 87 ? -0.009 -9.215 -9.135 1.00 94.75 87 VAL A C 1
ATOM 743 O O . VAL A 1 87 ? -0.834 -9.185 -8.221 1.00 94.75 87 VAL A O 1
ATOM 746 N N . LEU A 1 88 ? 1.304 -9.131 -8.903 1.00 94.00 88 LEU A N 1
ATOM 747 C CA . LEU A 1 88 ? 1.864 -8.972 -7.560 1.00 94.00 88 LEU A CA 1
ATOM 748 C C . LEU A 1 88 ? 1.451 -7.637 -6.927 1.00 94.00 88 LEU A C 1
ATOM 750 O O . LEU A 1 88 ? 1.000 -7.629 -5.780 1.00 94.00 88 LEU A O 1
ATOM 754 N N . THR A 1 89 ? 1.518 -6.533 -7.672 1.00 92.94 89 THR A N 1
ATOM 755 C CA . THR A 1 89 ? 1.033 -5.224 -7.224 1.00 92.94 89 THR A CA 1
ATOM 756 C C . THR A 1 89 ? -0.441 -5.295 -6.835 1.00 92.94 89 THR A C 1
ATOM 758 O O . THR A 1 89 ? -0.798 -4.948 -5.709 1.00 92.94 89 THR A O 1
ATOM 761 N N . LEU A 1 90 ? -1.301 -5.798 -7.726 1.00 94.44 90 LEU A N 1
ATOM 762 C CA . LEU A 1 90 ? -2.738 -5.899 -7.471 1.00 94.44 90 LEU A CA 1
ATOM 763 C C . LEU A 1 90 ? -3.044 -6.811 -6.281 1.00 94.44 90 LEU A C 1
ATOM 765 O O . LEU A 1 90 ? -3.908 -6.484 -5.470 1.00 94.44 90 LEU A 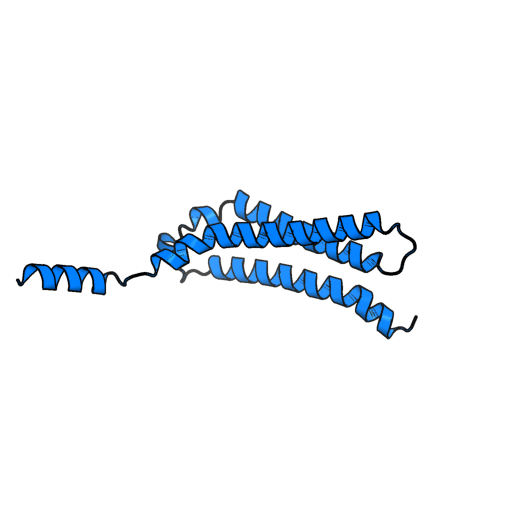O 1
ATOM 769 N N . SER A 1 91 ? -2.306 -7.911 -6.121 1.00 94.44 91 SER A N 1
ATOM 770 C CA . SER A 1 91 ? -2.479 -8.806 -4.976 1.00 94.44 91 SER A CA 1
ATOM 771 C C . SER A 1 91 ? -2.186 -8.107 -3.645 1.00 94.44 91 SER A C 1
ATOM 773 O O . SER A 1 91 ? -2.957 -8.263 -2.701 1.00 94.44 91 SER A O 1
ATOM 775 N N . GLY A 1 92 ? -1.144 -7.268 -3.577 1.00 91.88 92 GLY A N 1
ATOM 776 C CA . GLY A 1 92 ? -0.831 -6.478 -2.384 1.00 91.88 92 GLY A CA 1
ATOM 777 C C . GLY A 1 92 ? -1.958 -5.513 -2.017 1.00 91.88 92 GLY A C 1
ATOM 778 O O . GLY A 1 92 ? -2.337 -5.427 -0.850 1.00 91.88 92 GLY A O 1
ATOM 779 N N . LEU A 1 93 ? -2.548 -4.850 -3.017 1.00 93.00 93 LEU A N 1
ATOM 780 C CA . LEU A 1 93 ? -3.683 -3.949 -2.809 1.00 93.00 93 LEU A CA 1
ATOM 781 C C . LEU A 1 93 ? -4.936 -4.701 -2.348 1.00 93.00 93 LEU A C 1
ATOM 783 O O . LEU A 1 93 ? -5.577 -4.289 -1.387 1.00 93.00 93 LEU A O 1
ATOM 787 N N . VAL A 1 94 ? -5.267 -5.821 -2.996 1.00 95.31 94 VAL A N 1
ATOM 788 C CA . VAL A 1 94 ? -6.429 -6.645 -2.632 1.00 95.31 94 VAL A CA 1
ATOM 789 C C . VAL A 1 94 ? -6.294 -7.174 -1.209 1.00 95.31 94 VAL A C 1
ATOM 791 O O . VAL A 1 94 ? -7.250 -7.089 -0.442 1.00 95.31 94 VAL A O 1
ATOM 794 N N . LEU A 1 95 ? -5.117 -7.680 -0.834 1.00 94.44 95 LEU A N 1
ATOM 795 C CA . LEU A 1 95 ? -4.860 -8.172 0.518 1.00 94.44 95 LEU A CA 1
ATOM 796 C C . LEU A 1 95 ? -4.970 -7.052 1.556 1.00 94.44 95 LEU A C 1
ATOM 798 O O . LEU A 1 95 ? -5.608 -7.253 2.586 1.00 94.44 95 LEU A O 1
ATOM 802 N N . PHE A 1 96 ? -4.423 -5.869 1.261 1.00 92.69 96 PHE A N 1
ATOM 803 C CA . PHE A 1 96 ? -4.585 -4.683 2.101 1.00 92.69 96 PHE A CA 1
ATOM 804 C C . PHE A 1 96 ? -6.063 -4.335 2.296 1.00 92.69 96 PHE A C 1
ATOM 806 O O . PHE A 1 96 ? -6.546 -4.277 3.425 1.00 92.69 96 PHE A O 1
ATOM 813 N N . THR A 1 97 ? -6.814 -4.157 1.209 1.00 91.75 97 THR A N 1
ATOM 814 C CA . THR A 1 97 ? -8.231 -3.788 1.279 1.00 91.75 97 THR A CA 1
ATOM 815 C C . THR A 1 97 ? -9.072 -4.851 1.980 1.00 91.75 97 THR A C 1
ATOM 817 O O . THR A 1 97 ? -9.936 -4.501 2.779 1.00 91.75 97 THR A O 1
ATOM 820 N N . TYR A 1 98 ? -8.822 -6.134 1.714 1.00 92.19 98 TYR A N 1
ATOM 821 C CA . TYR A 1 98 ? -9.548 -7.238 2.339 1.00 92.19 98 TYR A CA 1
ATOM 822 C C . TYR A 1 98 ? -9.313 -7.294 3.849 1.00 92.19 98 TYR A C 1
ATOM 824 O O . TYR A 1 98 ? -10.270 -7.430 4.613 1.00 92.19 98 TYR A O 1
ATOM 832 N N . ASP A 1 99 ? -8.059 -7.145 4.286 1.00 89.19 99 ASP A N 1
ATOM 833 C CA . ASP A 1 99 ? -7.729 -7.157 5.708 1.00 89.19 99 ASP A CA 1
ATOM 834 C C . ASP A 1 99 ? -8.441 -5.997 6.413 1.00 89.19 99 ASP A C 1
ATOM 836 O O . ASP A 1 99 ? -9.163 -6.217 7.382 1.00 89.19 99 ASP A O 1
ATOM 840 N N . TRP A 1 100 ? -8.377 -4.785 5.852 1.00 86.44 100 TRP A N 1
ATOM 841 C CA . TRP A 1 100 ? -9.110 -3.626 6.371 1.00 86.44 100 TRP A CA 1
ATOM 842 C C . TRP A 1 100 ? -10.627 -3.812 6.385 1.00 86.44 100 TRP A C 1
ATOM 844 O O . TRP A 1 100 ? -11.271 -3.481 7.381 1.00 86.44 100 TRP A O 1
ATOM 854 N N . TYR A 1 101 ? -11.206 -4.355 5.315 1.00 87.25 101 TYR A N 1
ATOM 855 C CA . TYR A 1 101 ? -12.637 -4.630 5.240 1.00 87.25 101 TYR A CA 1
ATOM 856 C C . TYR A 1 101 ? -13.081 -5.579 6.355 1.00 87.25 101 TYR A C 1
ATOM 858 O O . TYR A 1 101 ? -14.039 -5.273 7.058 1.00 87.25 101 TYR A O 1
ATOM 866 N N . SER A 1 102 ? -12.344 -6.671 6.579 1.00 84.25 102 SER A N 1
ATOM 867 C CA . SER A 1 102 ? -12.693 -7.674 7.591 1.00 84.25 102 SER A CA 1
ATOM 868 C C . SER A 1 102 ? -12.737 -7.111 9.016 1.00 84.25 102 SER A C 1
ATOM 870 O O . SER A 1 102 ? -13.527 -7.567 9.842 1.00 84.25 102 SER A O 1
ATOM 872 N N . VAL A 1 103 ? -11.917 -6.095 9.310 1.00 78.56 103 VAL A N 1
ATOM 873 C CA . VAL A 1 103 ? -11.907 -5.459 10.632 1.00 78.56 103 VAL A CA 1
ATOM 874 C C . VAL A 1 103 ? -12.925 -4.316 10.729 1.00 78.56 103 VAL A C 1
ATOM 876 O O . VAL A 1 103 ? -13.468 -4.074 11.804 1.00 78.56 103 VAL A O 1
ATOM 879 N N . LEU A 1 104 ? -13.232 -3.626 9.628 1.00 78.62 104 LEU A N 1
ATOM 880 C CA . LEU A 1 104 ? -14.198 -2.519 9.610 1.00 78.62 104 LEU A CA 1
ATOM 881 C C . LEU A 1 104 ? -15.658 -2.976 9.480 1.00 78.62 104 LEU A C 1
ATOM 883 O O . LEU A 1 104 ? -16.553 -2.299 9.991 1.00 78.62 104 LEU A O 1
ATOM 887 N N . GLU A 1 105 ? -15.915 -4.105 8.816 1.00 80.62 105 GLU A N 1
ATOM 888 C CA . GLU A 1 105 ? -17.259 -4.646 8.582 1.00 80.62 105 GLU A CA 1
ATOM 889 C C . GLU A 1 105 ? -18.091 -4.757 9.878 1.00 80.62 105 GLU A C 1
ATOM 891 O O . GLU A 1 105 ? -19.194 -4.197 9.906 1.00 80.62 105 GLU A O 1
ATOM 896 N N . PRO A 1 106 ? -17.588 -5.349 10.983 1.00 71.44 106 PRO A N 1
ATOM 897 C CA . PRO A 1 106 ? -18.357 -5.486 12.223 1.00 71.44 106 PRO A CA 1
ATOM 898 C C . PRO A 1 106 ? -18.693 -4.139 12.876 1.00 71.44 106 PRO A C 1
ATOM 900 O O . PRO A 1 106 ? -19.716 -3.997 13.551 1.00 71.44 106 PRO A O 1
ATOM 903 N N . CYS A 1 107 ? -17.831 -3.139 12.682 1.00 68.56 107 CYS A N 1
ATOM 904 C CA . CYS A 1 107 ? -18.007 -1.795 13.225 1.00 68.56 107 CYS A CA 1
ATOM 905 C C . CYS A 1 107 ? -19.111 -1.034 12.482 1.00 68.56 107 CYS A C 1
ATOM 907 O O . CYS A 1 107 ? -19.854 -0.268 13.094 1.00 68.56 107 CYS A O 1
ATOM 909 N N . ALA A 1 108 ? -19.262 -1.277 11.178 1.00 66.75 108 ALA A N 1
ATOM 910 C CA . ALA A 1 108 ? -20.338 -0.698 10.384 1.00 66.75 108 ALA A CA 1
ATOM 911 C C . ALA A 1 108 ? -21.705 -1.321 10.718 1.00 66.75 108 ALA A C 1
ATOM 913 O O . ALA A 1 108 ? -22.701 -0.602 10.810 1.00 66.75 108 ALA A O 1
ATOM 914 N N . THR A 1 109 ? -21.770 -2.638 10.954 1.00 60.19 109 THR A N 1
ATOM 915 C CA . THR A 1 109 ? -23.042 -3.331 11.247 1.00 60.19 109 THR A CA 1
ATOM 916 C C . THR A 1 109 ? -23.570 -3.043 12.655 1.00 60.19 109 THR A C 1
ATOM 918 O O . THR A 1 109 ? -24.786 -2.951 12.849 1.00 60.19 109 THR A O 1
ATOM 921 N N . ARG A 1 110 ? -22.681 -2.840 13.642 1.00 54.59 110 ARG A N 1
ATOM 922 C CA . ARG A 1 110 ? -23.062 -2.503 15.029 1.00 54.59 110 ARG A CA 1
ATOM 923 C C . ARG A 1 110 ? -23.732 -1.141 15.194 1.00 54.59 110 ARG A C 1
ATOM 925 O O . ARG A 1 110 ? -24.428 -0.941 16.179 1.00 54.59 110 ARG A O 1
ATOM 932 N N . LYS A 1 111 ? -23.602 -0.235 14.222 1.00 52.00 111 LYS A N 1
ATOM 933 C CA . LYS A 1 111 ? -24.266 1.079 14.250 1.00 52.00 111 LYS A CA 1
ATOM 934 C C . LYS A 1 111 ? -25.784 1.016 14.007 1.00 52.00 111 LYS A C 1
ATOM 936 O O . LYS A 1 111 ? -26.440 2.057 13.947 1.00 52.00 111 LYS A O 1
ATOM 941 N N . SER A 1 112 ? -26.357 -0.180 13.845 1.00 52.06 112 SER A N 1
ATOM 942 C CA . SER A 1 112 ? -27.800 -0.365 13.712 1.00 52.06 112 SER A CA 1
ATOM 943 C C . SER A 1 112 ? -28.482 -0.401 15.089 1.00 52.06 112 SER A C 1
ATOM 945 O O . SER A 1 112 ? -28.381 -1.368 15.833 1.00 52.06 112 SER A O 1
ATOM 947 N N . LEU A 1 113 ? -29.218 0.685 15.350 1.00 50.66 113 LEU A N 1
ATOM 948 C CA . LEU A 1 113 ? -30.034 1.036 16.520 1.00 50.66 113 LEU A CA 1
ATOM 949 C C . LEU A 1 113 ? -29.274 1.639 17.717 1.00 50.66 113 LEU A C 1
ATOM 951 O O . LEU A 1 113 ? -28.740 0.908 18.548 1.00 50.66 113 LEU A O 1
ATOM 955 N N . PRO A 1 114 ? -29.326 2.982 17.870 1.00 58.06 114 PRO A N 1
ATOM 956 C CA . PRO A 1 114 ? -29.120 3.635 19.156 1.00 58.06 114 PRO A CA 1
ATOM 957 C C . PRO A 1 114 ? -29.872 2.874 20.244 1.00 58.06 114 PRO A C 1
ATOM 959 O O . PRO A 1 114 ? -31.061 2.582 20.091 1.00 58.06 114 PRO A O 1
ATOM 962 N N . GLN A 1 115 ? -29.188 2.562 21.338 1.00 55.28 115 GLN A N 1
ATOM 963 C CA . GLN A 1 115 ? -29.746 1.807 22.459 1.00 55.28 115 GLN A CA 1
ATOM 964 C C . GLN A 1 115 ? -31.028 2.461 23.009 1.00 55.28 115 GLN A C 1
ATOM 966 O O . GLN A 1 115 ? -31.960 1.765 23.401 1.00 55.28 115 GLN A O 1
ATOM 971 N N . GLU A 1 116 ? -31.146 3.786 22.873 1.00 57.62 116 GLU A N 1
ATOM 972 C CA . GLU A 1 116 ? -32.356 4.547 23.203 1.00 57.62 116 GLU A CA 1
ATOM 973 C C . GLU A 1 116 ? -33.596 4.149 22.381 1.00 57.62 116 GLU A C 1
ATOM 975 O O . GLU A 1 116 ? -34.711 4.153 22.898 1.00 57.62 116 GLU A O 1
ATOM 980 N N . LEU A 1 117 ? -33.433 3.741 21.117 1.00 55.75 117 LEU A N 1
ATOM 981 C CA . LEU A 1 117 ? -34.536 3.257 20.275 1.00 55.75 117 LEU A CA 1
ATOM 982 C C . LEU A 1 117 ? -34.919 1.803 20.585 1.00 55.75 117 LEU A C 1
ATOM 984 O O . LEU A 1 117 ? -36.063 1.402 20.353 1.00 55.75 117 LEU A O 1
ATOM 988 N N . VAL A 1 118 ? -33.984 1.014 21.122 1.00 59.66 118 VAL A N 1
ATOM 989 C CA . VAL A 1 118 ? -34.256 -0.344 21.618 1.00 59.66 118 VAL A CA 1
ATOM 990 C C . VAL A 1 118 ? -35.034 -0.272 22.934 1.00 59.66 118 VAL A C 1
ATOM 992 O O . VAL A 1 118 ? -36.046 -0.963 23.079 1.00 59.66 118 VAL A O 1
ATOM 995 N N . ASP A 1 119 ? -34.639 0.624 23.841 1.00 59.31 119 ASP A N 1
ATOM 996 C CA . ASP A 1 119 ? -35.334 0.850 25.112 1.00 59.31 119 ASP A CA 1
ATOM 997 C C . ASP A 1 119 ? -36.728 1.459 24.918 1.00 59.31 119 ASP A C 1
ATOM 999 O O . ASP A 1 119 ? -37.681 0.992 25.541 1.00 59.31 119 ASP A O 1
ATOM 1003 N N . LEU A 1 120 ? -36.906 2.406 23.987 1.00 60.78 120 LEU A N 1
ATOM 1004 C CA . LEU A 1 120 ? -38.230 2.940 23.629 1.00 60.78 120 LEU A CA 1
ATOM 1005 C C . LEU A 1 120 ? -39.175 1.857 23.095 1.00 60.78 120 LEU A C 1
ATOM 1007 O O . LEU A 1 120 ? -40.353 1.825 23.455 1.00 60.78 120 LEU A O 1
ATOM 1011 N N . ARG A 1 121 ? -38.667 0.940 22.263 1.00 55.72 121 ARG A N 1
ATOM 1012 C CA . ARG A 1 121 ? -39.466 -0.172 21.728 1.00 55.72 121 ARG A CA 1
ATOM 1013 C C . ARG A 1 121 ? -39.855 -1.167 22.828 1.00 55.72 121 ARG A C 1
ATOM 1015 O O . ARG A 1 121 ? -40.981 -1.658 22.820 1.00 55.72 121 ARG A O 1
ATOM 1022 N N . CYS A 1 122 ? -38.966 -1.449 23.781 1.00 58.66 122 CYS A N 1
ATOM 1023 C CA . CYS A 1 122 ? -39.269 -2.290 24.945 1.00 58.66 122 CYS A CA 1
ATOM 1024 C C . CYS A 1 122 ? -40.225 -1.613 25.938 1.00 58.66 122 CYS A C 1
ATOM 1026 O O . CYS A 1 122 ? -41.087 -2.288 26.500 1.00 58.66 122 CYS A O 1
ATOM 1028 N N . ALA A 1 123 ? -40.106 -0.299 26.135 1.00 58.19 123 ALA A N 1
ATOM 1029 C CA . ALA A 1 123 ? -40.996 0.474 26.993 1.00 58.19 123 ALA A CA 1
ATOM 1030 C C . ALA A 1 123 ? -42.421 0.534 26.422 1.00 58.19 123 ALA A C 1
ATOM 1032 O O . ALA A 1 123 ? -43.371 0.270 27.150 1.00 58.19 12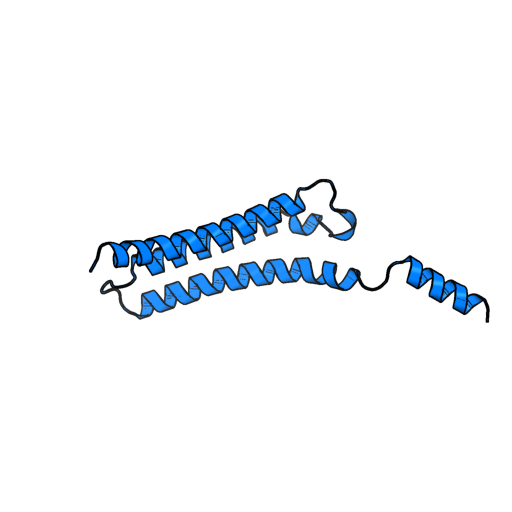3 ALA A O 1
ATOM 1033 N N . LEU A 1 124 ? -42.576 0.778 25.115 1.00 60.66 124 LEU A N 1
ATOM 1034 C CA . LEU A 1 124 ? -43.884 0.780 24.445 1.00 60.66 124 LEU A CA 1
ATOM 1035 C C . LEU A 1 124 ? -44.563 -0.596 24.462 1.00 60.66 124 LEU A C 1
ATOM 1037 O O . LEU A 1 124 ? -45.767 -0.676 24.668 1.00 60.66 124 LEU A O 1
ATOM 1041 N N . LYS A 1 125 ? -43.798 -1.686 24.331 1.00 55.69 125 LYS A N 1
ATOM 1042 C CA . LYS A 1 125 ? -44.330 -3.061 24.373 1.00 55.69 125 LYS A CA 1
ATOM 1043 C C . LYS A 1 125 ? -44.748 -3.532 25.775 1.00 55.69 125 LYS A C 1
ATOM 1045 O 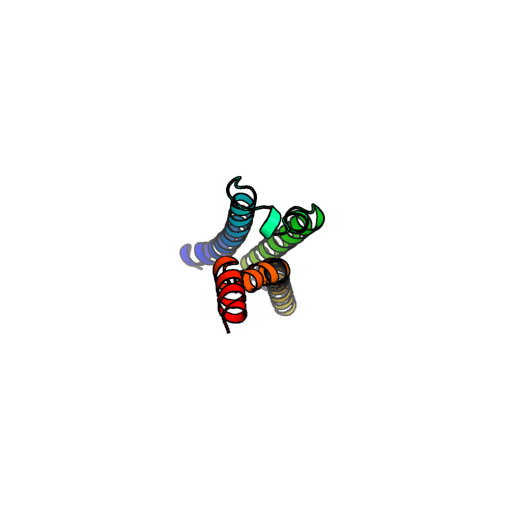O . LYS A 1 125 ? -45.319 -4.606 25.908 1.00 55.69 125 LYS A O 1
ATOM 1050 N N . LYS A 1 126 ? -44.410 -2.774 26.822 1.00 53.97 126 LYS A N 1
ATOM 1051 C CA . LYS A 1 126 ? -44.790 -3.041 28.221 1.00 53.97 126 LYS A CA 1
ATOM 1052 C C . LYS A 1 126 ? -46.056 -2.296 28.659 1.00 53.97 126 LYS A C 1
ATOM 1054 O O . LYS A 1 126 ? -46.484 -2.485 29.794 1.00 53.97 126 LYS A O 1
ATOM 1059 N N . VAL A 1 127 ? -46.578 -1.407 27.811 1.00 57.41 127 VAL A N 1
ATOM 1060 C CA . VAL A 1 127 ? -47.718 -0.521 28.108 1.00 57.41 127 VAL A CA 1
ATOM 1061 C C . VAL A 1 127 ? -49.016 -0.991 27.420 1.00 57.41 127 VAL A C 1
ATOM 1063 O O . VAL A 1 127 ? -50.083 -0.480 27.746 1.00 57.41 127 VAL A O 1
ATOM 1066 N N . GLU A 1 128 ? -48.944 -1.995 26.539 1.00 46.38 128 GLU A N 1
ATOM 1067 C CA . GLU A 1 128 ? -50.087 -2.829 26.107 1.00 46.38 128 GLU A CA 1
ATOM 1068 C C . GLU A 1 128 ? -50.249 -4.054 27.014 1.00 46.38 128 GLU A C 1
ATOM 1070 O O . GLU A 1 128 ? -51.414 -4.410 27.303 1.00 46.38 128 GLU A O 1
#

Radius of gyration: 22.15 Å; chains: 1; bounding box: 63×28×54 Å